Protein AF-A0A3B9X345-F1 (afdb_monomer_lite)

Foldseek 3Di:
DAAEEEEDDDPQSLVVVCCCVPPVVHHHQEYEYAPVPDDDQDDPNHGYDHPVCCCVVPPPVRYDYDYRDDPPVCVVVVVVVVVVVVD

Structure (mmCIF, N/CA/C/O backbone):
data_AF-A0A3B9X345-F1
#
_entry.id   AF-A0A3B9X345-F1
#
loop_
_atom_site.group_PDB
_atom_site.id
_atom_site.type_symbol
_atom_site.label_atom_id
_atom_site.label_alt_id
_atom_site.label_comp_id
_atom_site.label_asym_id
_atom_site.label_entity_id
_atom_site.label_seq_id
_atom_site.pdbx_PDB_ins_code
_atom_site.Cartn_x
_atom_site.Cartn_y
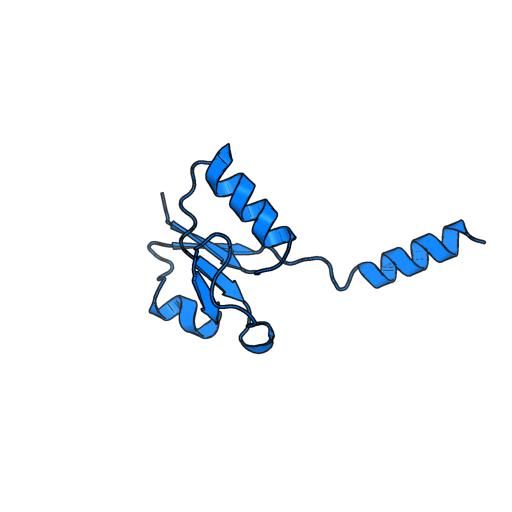_atom_site.Cartn_z
_atom_site.occupancy
_atom_site.B_iso_or_equiv
_atom_site.auth_seq_id
_atom_site.auth_comp_id
_atom_site.auth_asym_id
_atom_site.auth_atom_id
_atom_site.pdbx_PDB_model_num
ATOM 1 N N . MET A 1 1 ? -13.965 8.911 10.537 1.00 77.25 1 MET A N 1
ATOM 2 C CA . MET A 1 1 ? -12.672 8.760 9.834 1.00 77.25 1 MET A CA 1
ATOM 3 C C . MET A 1 1 ? -12.823 7.544 8.934 1.00 77.25 1 MET A C 1
ATOM 5 O O . MET A 1 1 ? -13.427 6.590 9.405 1.00 77.25 1 MET A O 1
ATOM 9 N N . ARG A 1 2 ? -12.417 7.608 7.662 1.00 90.12 2 ARG A N 1
ATOM 10 C CA . ARG A 1 2 ? -12.610 6.506 6.704 1.00 90.12 2 ARG A CA 1
ATOM 11 C C . ARG A 1 2 ? -11.431 5.538 6.738 1.00 90.12 2 ARG A C 1
ATOM 13 O O . ARG A 1 2 ? -10.285 5.971 6.926 1.00 90.12 2 ARG A O 1
ATOM 20 N N . ASP A 1 3 ? -11.735 4.260 6.550 1.00 95.69 3 ASP A N 1
ATOM 21 C CA . ASP A 1 3 ? -10.732 3.205 6.448 1.00 95.69 3 ASP A CA 1
ATOM 22 C C . ASP A 1 3 ? -9.876 3.421 5.198 1.00 95.69 3 ASP A C 1
ATOM 24 O O . ASP A 1 3 ? -10.351 3.917 4.173 1.00 95.69 3 ASP A O 1
ATOM 28 N N . LEU A 1 4 ? -8.585 3.121 5.313 1.00 96.88 4 LEU A N 1
ATOM 29 C CA . LEU A 1 4 ? -7.598 3.436 4.293 1.00 96.88 4 LEU A CA 1
ATOM 30 C C . LEU A 1 4 ? -7.184 2.184 3.528 1.00 96.88 4 LEU A C 1
ATOM 32 O O . LEU A 1 4 ? -6.847 1.153 4.107 1.00 96.88 4 LEU A O 1
ATOM 36 N N . ILE A 1 5 ? -7.126 2.327 2.215 1.00 97.06 5 ILE A N 1
ATOM 37 C CA . ILE A 1 5 ? -6.553 1.355 1.298 1.00 97.06 5 ILE A CA 1
ATOM 38 C C . ILE A 1 5 ? -5.287 1.972 0.713 1.00 97.06 5 ILE A C 1
ATOM 40 O O . ILE A 1 5 ? -5.271 3.150 0.348 1.00 97.06 5 ILE A O 1
ATOM 44 N N . ILE A 1 6 ? -4.215 1.196 0.602 1.00 97.25 6 ILE A N 1
ATOM 45 C CA . ILE A 1 6 ? -2.975 1.657 -0.028 1.00 97.25 6 ILE A CA 1
ATOM 46 C C . ILE A 1 6 ? -2.849 1.020 -1.410 1.00 97.25 6 ILE A C 1
ATOM 48 O O . ILE A 1 6 ? -2.742 -0.195 -1.536 1.00 97.25 6 ILE A O 1
ATOM 52 N N . PHE A 1 7 ? -2.839 1.834 -2.462 1.00 96.12 7 PHE A N 1
ATOM 53 C CA . PHE A 1 7 ? -2.522 1.374 -3.809 1.00 96.12 7 PHE A CA 1
ATOM 54 C C . PHE A 1 7 ? -1.004 1.245 -3.964 1.00 96.12 7 PHE A C 1
ATOM 56 O O . PHE A 1 7 ? -0.264 2.215 -3.817 1.00 96.12 7 PHE A O 1
ATOM 63 N N . GLY A 1 8 ? -0.541 0.046 -4.287 1.00 94.12 8 GLY A N 1
ATOM 64 C CA . GLY A 1 8 ? 0.850 -0.374 -4.264 1.00 94.12 8 GLY A CA 1
ATOM 65 C C . GLY A 1 8 ? 1.078 -1.431 -3.187 1.00 94.12 8 GLY A C 1
ATOM 66 O O . GLY A 1 8 ? 0.526 -1.360 -2.100 1.00 94.12 8 GLY A O 1
ATOM 67 N N . ALA A 1 9 ? 1.940 -2.404 -3.475 1.00 94.06 9 ALA A N 1
ATOM 68 C CA . ALA A 1 9 ? 2.338 -3.444 -2.521 1.00 94.06 9 ALA A CA 1
ATOM 69 C C . ALA A 1 9 ? 3.867 -3.617 -2.473 1.00 94.06 9 ALA A C 1
ATOM 71 O O . ALA A 1 9 ? 4.360 -4.715 -2.229 1.00 94.06 9 ALA A O 1
ATOM 72 N N . GLY A 1 10 ? 4.623 -2.555 -2.775 1.00 91.06 10 GLY A N 1
ATOM 73 C CA . GLY A 1 10 ? 6.089 -2.526 -2.690 1.00 91.06 10 GLY A CA 1
ATOM 74 C C . GLY A 1 10 ? 6.594 -1.700 -1.504 1.00 91.06 10 GLY A C 1
ATOM 75 O O . GLY A 1 10 ? 5.804 -1.206 -0.709 1.00 91.06 10 GLY A O 1
ATOM 76 N N . GLU A 1 11 ? 7.905 -1.477 -1.433 1.00 91.06 11 GLU A N 1
ATOM 77 C CA . GLU A 1 11 ? 8.575 -0.793 -0.309 1.00 91.06 11 GLU A CA 1
ATOM 78 C C . GLU A 1 11 ? 7.959 0.572 0.048 1.00 91.06 11 GLU A C 1
ATOM 80 O O . GLU A 1 11 ? 7.784 0.895 1.217 1.00 91.06 11 GLU A O 1
ATOM 85 N N . ILE A 1 12 ? 7.557 1.367 -0.952 1.00 92.62 12 ILE A N 1
ATOM 86 C CA . ILE A 1 12 ? 6.912 2.671 -0.713 1.00 92.62 12 ILE A CA 1
ATOM 87 C C . ILE A 1 12 ? 5.546 2.510 -0.031 1.00 92.62 12 ILE A C 1
ATOM 89 O O . ILE A 1 12 ? 5.200 3.299 0.847 1.00 92.62 12 ILE A O 1
ATOM 93 N N . ALA A 1 13 ? 4.785 1.478 -0.398 1.00 95.00 13 ALA A N 1
ATOM 94 C CA . ALA A 1 13 ? 3.510 1.162 0.236 1.00 95.00 13 ALA A CA 1
ATOM 95 C C . ALA A 1 13 ? 3.703 0.643 1.665 1.00 95.00 13 ALA A C 1
ATOM 97 O O . ALA A 1 13 ? 2.929 0.992 2.554 1.00 95.00 13 ALA A O 1
ATOM 98 N N . GLU A 1 14 ? 4.764 -0.128 1.909 1.00 93.88 14 GLU A N 1
ATOM 99 C CA . GLU A 1 14 ? 5.118 -0.604 3.247 1.00 93.88 14 GLU A CA 1
ATOM 100 C C . GLU A 1 14 ? 5.494 0.554 4.183 1.00 93.88 14 GLU A C 1
ATOM 102 O O . GLU A 1 14 ? 5.012 0.625 5.315 1.00 93.88 14 GLU A O 1
ATOM 107 N N . VAL A 1 15 ? 6.277 1.517 3.686 1.00 94.38 15 VAL A N 1
ATOM 108 C CA . VAL A 1 15 ? 6.599 2.752 4.417 1.00 94.38 15 VAL A CA 1
ATOM 109 C C . VAL A 1 15 ? 5.336 3.573 4.682 1.00 94.38 15 VAL A C 1
ATOM 111 O O . VAL A 1 15 ? 5.124 4.020 5.809 1.00 94.38 15 VAL A O 1
ATOM 114 N N . ALA A 1 16 ? 4.464 3.739 3.683 1.00 95.44 16 ALA A N 1
ATOM 115 C CA . ALA A 1 16 ? 3.196 4.444 3.862 1.00 95.44 16 ALA A CA 1
ATOM 116 C C . ALA A 1 16 ? 2.325 3.780 4.942 1.00 95.44 16 ALA A C 1
ATOM 118 O O . ALA A 1 16 ? 1.820 4.468 5.828 1.00 95.44 16 ALA A O 1
ATOM 119 N N . HIS A 1 17 ? 2.208 2.450 4.928 1.00 96.25 17 HIS A N 1
ATOM 120 C CA . HIS A 1 17 ? 1.487 1.692 5.950 1.00 96.25 17 HIS A CA 1
ATOM 121 C C . HIS A 1 17 ? 2.042 1.944 7.352 1.00 96.25 17 HIS A C 1
ATOM 123 O O . HIS A 1 17 ? 1.275 2.203 8.280 1.00 96.25 17 HIS A O 1
ATOM 129 N N . TYR A 1 18 ? 3.367 1.917 7.514 1.00 94.56 18 TYR A N 1
ATOM 130 C CA . TYR A 1 18 ? 4.003 2.230 8.792 1.00 94.56 18 TYR A CA 1
ATOM 131 C C . TYR A 1 18 ? 3.630 3.638 9.280 1.00 94.56 18 TYR A C 1
ATOM 133 O O . TYR A 1 18 ? 3.135 3.785 10.394 1.00 94.56 18 TYR A O 1
ATOM 141 N N . TYR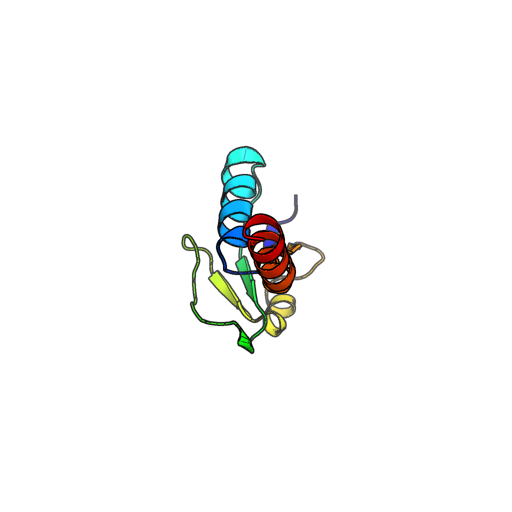 A 1 19 ? 3.773 4.667 8.439 1.00 95.19 19 TYR A N 1
ATOM 142 C CA . TYR A 1 19 ? 3.413 6.039 8.818 1.00 95.19 19 TYR A CA 1
ATOM 143 C C . TYR A 1 19 ? 1.932 6.186 9.177 1.00 95.19 19 TYR A C 1
ATOM 145 O O . TYR A 1 19 ? 1.593 6.844 10.163 1.00 95.19 19 TYR A O 1
ATOM 153 N N . PHE A 1 20 ? 1.040 5.570 8.402 1.00 95.38 20 PHE A N 1
ATOM 154 C CA . PHE A 1 20 ? -0.393 5.669 8.645 1.00 95.38 20 PHE A CA 1
ATOM 155 C C . PHE A 1 20 ? -0.815 4.975 9.938 1.00 95.38 20 PHE A C 1
ATOM 157 O O . PHE A 1 20 ? -1.549 5.570 10.727 1.00 95.38 20 PHE A O 1
ATOM 164 N N . THR A 1 21 ? -0.318 3.764 10.179 1.00 93.25 21 THR A N 1
ATOM 1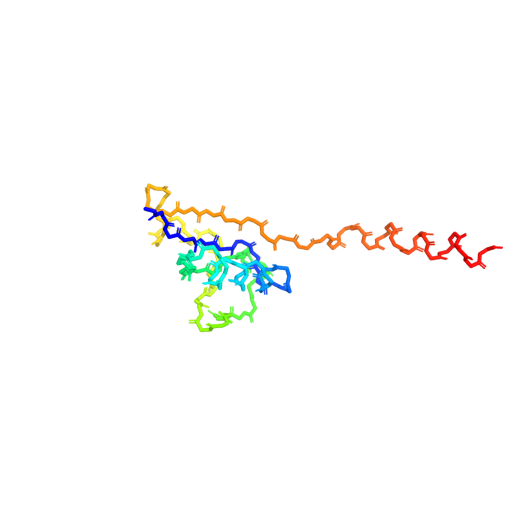65 C CA . THR A 1 21 ? -0.690 2.979 11.363 1.00 93.25 21 THR A CA 1
ATOM 166 C C . THR A 1 21 ? -0.018 3.475 12.641 1.00 93.25 21 THR A C 1
ATOM 168 O O . THR A 1 21 ? -0.679 3.547 13.672 1.00 93.25 21 THR A O 1
ATOM 171 N N . GLN A 1 22 ? 1.262 3.857 12.592 1.00 91.12 22 GLN A N 1
ATOM 172 C CA . GLN A 1 22 ? 2.023 4.227 13.791 1.00 91.12 22 GLN A CA 1
ATOM 173 C C . GLN A 1 22 ? 1.904 5.710 14.148 1.00 91.12 22 GLN A C 1
ATOM 175 O O . GLN A 1 22 ? 1.776 6.050 15.320 1.00 91.12 22 GLN A O 1
ATOM 180 N N . ASN A 1 23 ? 1.936 6.605 13.156 1.00 85.62 23 ASN A N 1
ATOM 181 C CA . ASN A 1 23 ? 2.037 8.044 13.413 1.00 85.62 23 ASN A CA 1
ATOM 182 C C . ASN A 1 23 ? 0.710 8.779 13.209 1.00 85.62 23 ASN A C 1
ATOM 184 O O . ASN A 1 23 ? 0.422 9.726 13.936 1.00 85.62 23 ASN A O 1
ATOM 188 N N . ALA A 1 24 ? -0.085 8.377 12.215 1.00 85.12 24 ALA A N 1
ATOM 189 C CA . ALA A 1 24 ? -1.332 9.064 11.876 1.00 85.12 24 ALA A CA 1
ATOM 190 C C . ALA A 1 24 ? -2.585 8.431 12.507 1.00 8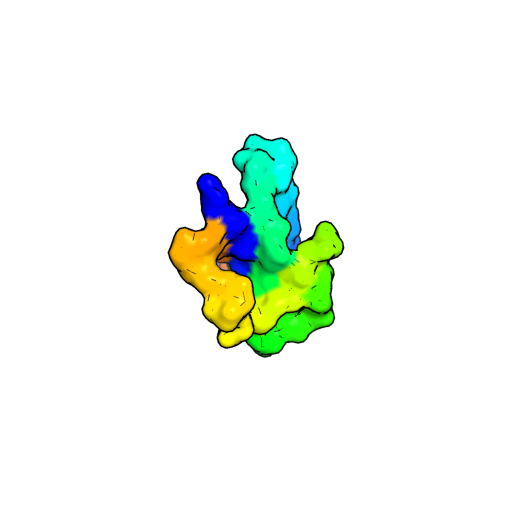5.12 24 ALA A C 1
ATOM 192 O O . ALA A 1 24 ? -3.674 8.984 12.357 1.00 85.12 24 ALA A O 1
ATOM 193 N N . GLY A 1 25 ? -2.458 7.274 13.172 1.00 90.06 25 GLY A N 1
ATOM 194 C CA . GLY A 1 25 ? -3.580 6.561 13.794 1.00 90.06 25 GLY A CA 1
ATOM 195 C C . GLY A 1 25 ? -4.663 6.118 12.802 1.00 90.06 25 GLY A C 1
ATOM 196 O O . GLY A 1 25 ? -5.839 6.052 13.156 1.00 90.06 25 GLY A O 1
ATOM 197 N N . ARG A 1 26 ? -4.296 5.871 11.539 1.00 94.75 26 ARG A N 1
ATOM 198 C CA . ARG A 1 26 ? -5.214 5.451 10.472 1.00 94.75 26 ARG A CA 1
ATOM 199 C C . ARG A 1 26 ? -5.344 3.930 10.447 1.00 94.75 26 ARG A C 1
ATOM 201 O O . ARG A 1 26 ? -4.355 3.215 10.590 1.00 94.75 26 ARG A O 1
ATOM 208 N N . ASN A 1 27 ? -6.557 3.451 10.185 1.00 95.38 27 ASN A N 1
ATOM 209 C CA . ASN A 1 27 ? -6.832 2.034 9.978 1.00 95.38 27 ASN A CA 1
ATOM 210 C C . ASN A 1 27 ? -6.581 1.661 8.510 1.00 95.38 27 ASN A C 1
ATOM 212 O O . ASN A 1 27 ? -7.339 2.086 7.637 1.00 95.38 27 ASN A O 1
ATOM 216 N N . VAL A 1 28 ? -5.507 0.917 8.231 1.00 96.44 28 VAL A N 1
ATOM 217 C CA . VAL A 1 28 ? -5.217 0.410 6.881 1.00 96.44 28 VAL A CA 1
ATOM 218 C C . VAL A 1 28 ? -5.817 -0.984 6.741 1.00 96.44 28 VAL A C 1
ATOM 220 O O . VAL A 1 28 ? -5.351 -1.923 7.379 1.00 96.44 28 VAL A O 1
ATOM 223 N N . VAL A 1 29 ? -6.850 -1.114 5.910 1.00 96.50 29 VAL A N 1
ATOM 224 C CA . VAL A 1 29 ? -7.658 -2.343 5.805 1.00 96.50 29 VAL A CA 1
ATOM 225 C C . VAL A 1 29 ? -7.286 -3.220 4.617 1.00 96.50 29 VAL A C 1
ATOM 227 O O . VAL A 1 29 ? -7.533 -4.423 4.647 1.00 96.50 29 VAL A O 1
ATOM 230 N N . ALA A 1 30 ? -6.670 -2.638 3.588 1.00 97.06 30 ALA A N 1
ATOM 231 C CA . ALA A 1 30 ? -6.242 -3.361 2.401 1.00 97.06 30 ALA A CA 1
ATOM 232 C C . ALA A 1 30 ? -5.076 -2.657 1.696 1.00 97.06 30 ALA A C 1
ATOM 234 O O . ALA A 1 30 ? -4.910 -1.436 1.757 1.00 97.06 30 ALA A O 1
ATOM 235 N N . PHE A 1 31 ? -4.301 -3.441 0.963 1.00 97.12 31 PHE A N 1
ATOM 236 C CA . PHE A 1 31 ? -3.475 -2.967 -0.135 1.00 97.12 31 PHE A CA 1
ATOM 237 C C . PHE A 1 31 ? -4.145 -3.352 -1.451 1.00 97.12 31 PHE A C 1
ATOM 239 O O . PHE A 1 31 ? -4.820 -4.374 -1.524 1.00 97.12 31 PHE A O 1
ATOM 246 N N . CYS A 1 32 ? -3.928 -2.587 -2.512 1.00 96.44 32 CYS A N 1
ATOM 247 C CA . CYS A 1 32 ? -4.373 -2.980 -3.844 1.00 96.44 32 CYS A CA 1
ATOM 248 C C . CYS A 1 32 ? -3.305 -2.728 -4.899 1.00 96.44 32 CYS A C 1
ATOM 250 O O . CYS A 1 32 ? -2.444 -1.868 -4.736 1.00 96.44 32 CYS A O 1
ATOM 252 N N . VAL A 1 33 ? -3.329 -3.505 -5.972 1.00 95.06 33 VAL A N 1
ATOM 253 C CA . VAL A 1 33 ? -2.440 -3.354 -7.131 1.00 95.06 33 VAL A CA 1
ATOM 254 C C . VAL A 1 33 ? -3.216 -3.697 -8.393 1.00 95.06 33 VAL A C 1
ATOM 256 O O . VAL A 1 33 ? -4.212 -4.416 -8.320 1.00 95.06 33 VAL A O 1
ATOM 259 N N . ASP A 1 34 ? -2.760 -3.232 -9.554 1.00 93.81 34 ASP A N 1
ATOM 260 C CA . ASP A 1 34 ? -3.301 -3.756 -10.810 1.00 93.81 34 ASP A CA 1
ATOM 261 C C . ASP A 1 34 ? -3.086 -5.274 -10.868 1.00 93.81 34 ASP A C 1
ATOM 263 O O . ASP A 1 34 ? -2.063 -5.782 -10.393 1.00 93.81 34 ASP A O 1
ATOM 267 N N . ALA A 1 35 ? -4.038 -5.999 -11.462 1.00 92.38 35 ALA A N 1
ATOM 268 C CA . ALA A 1 35 ? -4.023 -7.461 -11.512 1.00 92.38 35 ALA A CA 1
ATOM 269 C C . ALA A 1 35 ? -2.706 -8.030 -12.083 1.00 92.38 35 ALA A C 1
ATOM 271 O O . ALA A 1 35 ? -2.213 -9.052 -11.612 1.00 92.38 35 ALA A O 1
ATOM 272 N N . GLU A 1 36 ? -2.071 -7.331 -13.031 1.00 92.00 36 GLU A N 1
ATOM 273 C CA . GLU A 1 36 ? -0.768 -7.713 -13.604 1.00 92.00 36 GLU A CA 1
ATOM 274 C C . GLU A 1 36 ? 0.406 -7.659 -12.602 1.00 92.00 36 GLU A C 1
ATOM 276 O O . GLU A 1 36 ? 1.433 -8.317 -12.789 1.00 92.00 36 GLU A O 1
ATOM 281 N N . PHE A 1 37 ? 0.268 -6.887 -11.522 1.00 89.69 37 PHE A N 1
ATOM 282 C CA . PHE A 1 37 ? 1.261 -6.748 -10.456 1.00 89.69 37 PHE A CA 1
ATOM 283 C C . PHE A 1 37 ? 0.892 -7.530 -9.188 1.00 89.69 37 PHE A C 1
ATOM 285 O O . PHE A 1 37 ? 1.647 -7.479 -8.210 1.00 89.69 37 PHE A O 1
ATOM 292 N N . TYR A 1 38 ? -0.217 -8.276 -9.198 1.00 91.75 38 TYR A N 1
ATOM 293 C CA . TYR A 1 38 ? -0.635 -9.131 -8.093 1.00 91.75 38 TYR A CA 1
ATOM 294 C C . TYR A 1 38 ? 0.310 -10.327 -7.937 1.00 91.75 38 TYR A C 1
ATOM 296 O O . TYR A 1 38 ? 0.462 -11.146 -8.840 1.00 91.75 38 TYR A O 1
ATOM 304 N N . LYS A 1 39 ? 1.003 -10.408 -6.797 1.00 91.62 39 LYS A N 1
ATOM 305 C CA . LYS A 1 39 ? 2.040 -11.435 -6.553 1.00 91.62 39 LYS A CA 1
ATOM 306 C C . LYS A 1 39 ? 1.963 -12.107 -5.188 1.00 91.62 39 LYS A C 1
ATOM 308 O O . LYS A 1 39 ? 2.665 -13.088 -4.962 1.00 91.62 39 LYS A O 1
ATOM 313 N N . ARG A 1 40 ? 1.205 -11.533 -4.258 1.00 92.62 40 ARG A N 1
ATOM 314 C CA . ARG A 1 40 ? 1.079 -12.002 -2.879 1.00 92.62 40 ARG A CA 1
ATOM 315 C C . ARG A 1 40 ? -0.254 -11.552 -2.316 1.00 92.62 40 ARG A C 1
ATOM 317 O O . ARG A 1 40 ? -0.685 -10.447 -2.631 1.00 92.62 40 ARG A O 1
ATOM 324 N N . ASP A 1 41 ? -0.805 -12.354 -1.417 1.00 94.62 41 ASP A N 1
ATOM 325 C CA . ASP A 1 41 ? -2.146 -12.122 -0.876 1.00 94.62 41 ASP A CA 1
ATOM 326 C C . ASP A 1 41 ? -2.149 -11.192 0.342 1.00 94.62 41 ASP A C 1
ATOM 328 O O . ASP A 1 41 ? -3.204 -10.706 0.741 1.00 94.62 41 ASP A O 1
ATOM 332 N N . LYS A 1 42 ? -0.989 -10.965 0.981 1.00 94.62 42 LYS A N 1
ATOM 333 C CA . LYS A 1 42 ? -0.882 -10.158 2.208 1.00 94.62 42 LYS A CA 1
ATOM 334 C C . LYS A 1 42 ? 0.413 -9.353 2.317 1.00 94.62 42 LYS A C 1
ATOM 336 O O . LYS A 1 42 ? 1.480 -9.799 1.891 1.00 94.62 42 LYS A O 1
ATOM 341 N N . VAL A 1 43 ? 0.320 -8.205 2.990 1.00 93.38 43 VAL A N 1
ATOM 342 C CA . VAL A 1 43 ? 1.434 -7.362 3.464 1.00 93.38 43 VAL A CA 1
ATOM 343 C C . VAL A 1 43 ? 1.152 -6.986 4.914 1.00 93.38 43 VAL A C 1
ATOM 345 O O . VAL A 1 43 ? 0.072 -6.496 5.206 1.00 93.38 43 VAL A O 1
ATOM 348 N N . PHE A 1 44 ? 2.076 -7.248 5.844 1.00 91.75 44 PHE A N 1
ATOM 349 C CA . PHE A 1 44 ? 1.864 -7.001 7.285 1.00 91.75 44 PHE A CA 1
ATOM 350 C C . PHE A 1 44 ? 0.541 -7.568 7.838 1.00 91.75 44 PHE A C 1
ATOM 352 O O . PHE A 1 44 ? -0.103 -6.959 8.685 1.00 91.75 44 PHE A O 1
ATOM 359 N N . ASN A 1 45 ? 0.135 -8.747 7.350 1.00 92.38 45 ASN A N 1
ATOM 360 C CA . ASN A 1 45 ? -1.141 -9.404 7.665 1.00 92.38 45 ASN A CA 1
ATOM 361 C C . ASN A 1 45 ? -2.413 -8.672 7.170 1.00 92.38 45 ASN A C 1
ATOM 363 O O . ASN A 1 45 ? -3.521 -9.129 7.438 1.00 92.38 45 ASN A O 1
ATOM 367 N N . VAL A 1 46 ? -2.259 -7.601 6.393 1.00 95.12 46 VAL A N 1
ATOM 368 C CA . VAL A 1 46 ? -3.328 -6.889 5.681 1.00 95.12 46 VAL A CA 1
ATOM 369 C C . VAL A 1 46 ? -3.477 -7.493 4.277 1.00 95.12 46 VAL A C 1
ATOM 371 O O . VAL A 1 46 ? -2.453 -7.770 3.641 1.00 95.12 46 VAL A O 1
ATOM 374 N N . PRO A 1 47 ? -4.703 -7.737 3.779 1.00 96.50 47 PRO A N 1
ATOM 375 C CA . PRO A 1 47 ? -4.918 -8.328 2.461 1.00 96.50 47 PRO A CA 1
ATOM 376 C C . PRO A 1 47 ? -4.413 -7.428 1.331 1.00 96.50 47 PRO A C 1
ATOM 378 O O . PRO A 1 47 ? -4.482 -6.203 1.413 1.00 96.50 47 PRO A O 1
ATOM 381 N N . VAL A 1 48 ? -3.935 -8.052 0.258 1.00 96.75 48 VAL A N 1
ATOM 382 C CA . VAL A 1 48 ? -3.726 -7.422 -1.045 1.00 96.75 48 VAL A CA 1
ATOM 383 C C . VAL A 1 48 ? -4.837 -7.902 -1.962 1.00 96.75 48 VAL A C 1
ATOM 385 O O . VAL A 1 48 ? -5.082 -9.107 -2.044 1.00 96.75 48 VAL A O 1
ATOM 388 N N . ILE A 1 49 ? -5.462 -6.977 -2.680 1.00 95.38 49 ILE A N 1
ATOM 389 C CA . ILE A 1 49 ? -6.532 -7.268 -3.639 1.00 95.38 49 ILE A CA 1
ATOM 390 C C . ILE A 1 49 ? -6.235 -6.661 -5.016 1.00 95.38 49 ILE A C 1
ATOM 392 O O . ILE A 1 49 ? -5.589 -5.608 -5.102 1.00 95.38 49 ILE A O 1
ATOM 396 N N . PRO A 1 50 ? -6.689 -7.293 -6.106 1.00 95.88 50 PRO A N 1
ATOM 397 C CA . PRO A 1 50 ? -6.709 -6.665 -7.421 1.00 95.88 50 PRO A CA 1
ATOM 398 C C . PRO A 1 50 ? -7.539 -5.371 -7.410 1.00 95.88 50 PRO A C 1
ATOM 400 O O . PRO A 1 50 ? -8.599 -5.301 -6.788 1.00 95.88 50 PRO A O 1
ATOM 403 N N . PHE A 1 51 ? -7.056 -4.318 -8.073 1.00 93.56 51 PHE A N 1
ATOM 404 C CA . PHE A 1 51 ? -7.703 -3.000 -8.056 1.00 93.56 51 PHE A CA 1
ATOM 405 C C . PHE A 1 51 ? -9.136 -3.011 -8.619 1.00 93.56 51 PHE A C 1
ATOM 407 O O . PHE A 1 51 ? -10.002 -2.279 -8.145 1.00 93.56 51 PHE A O 1
ATOM 414 N N . ASP A 1 52 ? -9.406 -3.875 -9.591 1.00 91.94 52 ASP A N 1
ATOM 415 C CA . ASP A 1 52 ? -10.723 -4.102 -10.189 1.00 91.94 52 ASP A CA 1
ATOM 416 C C . ASP A 1 52 ? -11.736 -4.744 -9.225 1.00 91.94 52 ASP A C 1
ATOM 418 O O . ASP A 1 52 ? -12.947 -4.621 -9.423 1.00 91.94 52 ASP A O 1
ATOM 422 N N . GLU A 1 53 ? -11.265 -5.367 -8.145 1.00 91.12 53 GLU A N 1
ATOM 423 C CA . GLU A 1 53 ? -12.105 -5.929 -7.084 1.00 91.12 53 GLU A CA 1
ATOM 424 C C . GLU A 1 53 ? -12.337 -4.942 -5.928 1.00 91.12 53 GLU A C 1
ATOM 426 O O . GLU A 1 53 ? -13.322 -5.070 -5.203 1.00 91.12 53 GLU A O 1
ATOM 431 N N . VAL A 1 54 ? -11.515 -3.889 -5.807 1.00 91.19 54 VAL A N 1
ATOM 432 C CA . VAL A 1 54 ? -11.581 -2.911 -4.701 1.00 91.19 54 VAL A CA 1
ATOM 433 C C . VAL A 1 54 ? -12.966 -2.292 -4.561 1.00 91.19 54 VAL A C 1
ATOM 435 O O . VAL A 1 54 ? -13.481 -2.209 -3.455 1.00 91.19 54 VAL A O 1
ATOM 438 N N . GLN A 1 55 ? -13.598 -1.872 -5.660 1.00 84.94 55 GLN A N 1
ATOM 439 C CA . GLN A 1 55 ? -14.901 -1.198 -5.583 1.00 84.94 55 GLN A CA 1
ATOM 440 C C . GLN A 1 55 ? -16.032 -2.104 -5.084 1.00 84.94 55 GLN A C 1
ATOM 442 O O . GLN A 1 55 ? -17.046 -1.591 -4.616 1.00 84.94 55 GLN A O 1
ATOM 447 N N . LYS A 1 56 ? -15.882 -3.431 -5.192 1.00 89.06 56 LYS A N 1
ATOM 448 C CA . LYS A 1 56 ? -16.896 -4.385 -4.726 1.00 89.06 56 LYS A CA 1
ATOM 449 C C . LYS A 1 56 ? -16.876 -4.504 -3.206 1.00 89.06 56 LYS A C 1
ATOM 451 O O . LYS A 1 56 ? -17.934 -4.471 -2.585 1.00 89.06 56 LYS A O 1
ATOM 456 N N . ASP A 1 57 ? -15.678 -4.591 -2.637 1.00 88.75 57 ASP A N 1
ATOM 457 C CA . ASP A 1 57 ? -15.486 -4.860 -1.210 1.00 88.75 57 ASP A CA 1
ATOM 458 C C . ASP A 1 57 ? -15.273 -3.576 -0.388 1.00 88.75 57 ASP A C 1
ATOM 460 O O . ASP A 1 57 ? -15.530 -3.553 0.816 1.00 88.75 57 ASP A O 1
ATOM 464 N N . PHE A 1 58 ? -14.851 -2.483 -1.035 1.00 92.12 58 PHE A N 1
ATOM 465 C CA . PHE A 1 58 ? -14.460 -1.233 -0.386 1.00 92.12 58 PHE A CA 1
ATOM 466 C C . PHE A 1 58 ? -15.076 0.001 -1.077 1.00 92.12 58 PHE A C 1
ATOM 468 O O . PHE A 1 58 ? -14.430 0.666 -1.895 1.00 92.12 58 PHE A O 1
ATOM 475 N N . PRO A 1 59 ? -16.335 0.347 -0.751 1.00 91.25 59 PRO A N 1
ATOM 476 C CA . PRO A 1 59 ? -17.037 1.460 -1.383 1.00 91.25 59 PRO A CA 1
ATOM 477 C C . PRO A 1 59 ? -16.457 2.837 -0.977 1.00 91.25 59 PRO A C 1
ATOM 479 O O . PRO A 1 59 ? -16.046 3.024 0.178 1.00 91.25 59 PRO A O 1
ATOM 482 N N . PRO A 1 60 ? -16.426 3.826 -1.895 1.00 89.12 60 PRO A N 1
ATOM 483 C CA . PRO A 1 60 ? -15.772 5.130 -1.694 1.00 89.12 60 PRO A CA 1
ATOM 484 C C . PRO A 1 60 ? -16.458 6.034 -0.654 1.00 89.12 60 PRO A C 1
ATOM 486 O O . PRO A 1 60 ? -15.890 7.029 -0.198 1.00 89.12 60 PRO A O 1
ATOM 489 N N . GLU A 1 61 ? -17.688 5.717 -0.255 1.00 91.88 61 GLU A N 1
ATOM 490 C CA . GLU A 1 61 ? -18.424 6.432 0.787 1.00 91.88 61 GLU A CA 1
ATOM 491 C C . GLU A 1 61 ? -17.832 6.178 2.181 1.00 91.88 61 GLU A C 1
ATOM 493 O O . GLU A 1 61 ? -17.901 7.056 3.052 1.00 91.88 61 GLU A O 1
ATOM 498 N N . THR A 1 62 ? -17.233 5.000 2.389 1.00 92.38 62 THR A N 1
ATOM 499 C CA . THR A 1 62 ? -16.676 4.551 3.676 1.00 92.38 62 THR A CA 1
ATOM 500 C C . THR A 1 62 ? -15.159 4.361 3.655 1.00 92.38 62 THR A C 1
ATOM 502 O O . THR A 1 62 ? -14.553 4.349 4.728 1.00 92.38 62 THR A O 1
ATOM 505 N N . HIS A 1 63 ? -14.540 4.317 2.471 1.00 95.50 63 HIS A N 1
ATOM 506 C CA . HIS A 1 63 ? -13.103 4.097 2.298 1.00 95.50 63 HIS A CA 1
ATOM 507 C C . HIS A 1 63 ? -12.407 5.236 1.551 1.00 95.50 63 HIS A C 1
ATOM 509 O O . HIS A 1 63 ? -13.003 5.961 0.755 1.00 95.50 63 HIS A O 1
ATOM 515 N N . GLU A 1 64 ? -11.112 5.381 1.807 1.00 95.00 64 GLU A N 1
ATOM 516 C CA . GLU A 1 64 ? -10.205 6.266 1.077 1.00 95.00 64 GLU A CA 1
ATOM 517 C C . GLU A 1 64 ? -9.036 5.456 0.513 1.00 95.00 64 GLU A C 1
ATOM 519 O O . GLU A 1 64 ? -8.638 4.443 1.087 1.00 95.00 64 GLU A O 1
ATOM 524 N N . ILE A 1 65 ? -8.453 5.919 -0.595 1.00 95.31 65 ILE A N 1
ATOM 525 C CA . ILE A 1 65 ? -7.280 5.292 -1.213 1.00 95.31 65 ILE A CA 1
ATOM 526 C C . ILE A 1 65 ? -6.098 6.260 -1.170 1.00 95.31 65 ILE A C 1
ATOM 528 O O . ILE A 1 65 ? -6.209 7.411 -1.593 1.00 95.31 65 ILE A O 1
ATOM 532 N N . PHE A 1 66 ? -4.946 5.772 -0.715 1.00 95.69 66 PHE A N 1
ATOM 533 C CA . PHE A 1 66 ? -3.655 6.440 -0.855 1.00 95.69 66 PHE A CA 1
ATOM 534 C C . PHE A 1 66 ? -2.799 5.731 -1.907 1.00 95.69 66 PHE A C 1
ATOM 536 O O . PHE A 1 66 ? -2.587 4.526 -1.821 1.00 95.69 66 PHE A O 1
ATOM 543 N N . VAL A 1 67 ? -2.265 6.470 -2.882 1.00 94.62 67 VAL A N 1
ATOM 544 C CA . VAL A 1 67 ? -1.479 5.892 -3.983 1.00 94.62 67 VAL A CA 1
ATOM 545 C C . VAL A 1 67 ? 0.019 5.935 -3.678 1.00 94.62 67 VAL A C 1
ATOM 547 O O . VAL A 1 67 ? 0.665 6.974 -3.785 1.00 94.62 67 VAL A O 1
ATOM 550 N N . ALA A 1 68 ? 0.583 4.779 -3.329 1.00 92.31 68 ALA A N 1
ATOM 551 C CA . ALA A 1 68 ? 1.973 4.562 -2.937 1.00 92.31 68 ALA A CA 1
ATOM 552 C C . ALA A 1 68 ? 2.774 3.830 -4.032 1.00 92.31 68 ALA A C 1
ATOM 554 O O . ALA A 1 68 ? 3.267 2.712 -3.851 1.00 92.31 68 ALA A O 1
ATOM 555 N N . MET A 1 69 ? 2.925 4.467 -5.194 1.00 83.75 69 MET A N 1
ATOM 556 C CA . MET A 1 69 ? 3.711 3.911 -6.298 1.00 83.75 69 MET A CA 1
ATOM 557 C C . MET A 1 69 ? 5.163 4.380 -6.269 1.00 83.75 69 MET A C 1
ATOM 559 O O . MET A 1 69 ? 5.455 5.558 -6.073 1.00 83.75 69 MET A O 1
ATOM 563 N N . SER A 1 70 ? 6.092 3.453 -6.521 1.00 74.75 70 SER A N 1
ATOM 564 C CA . SER A 1 70 ? 7.499 3.806 -6.672 1.00 74.75 70 SE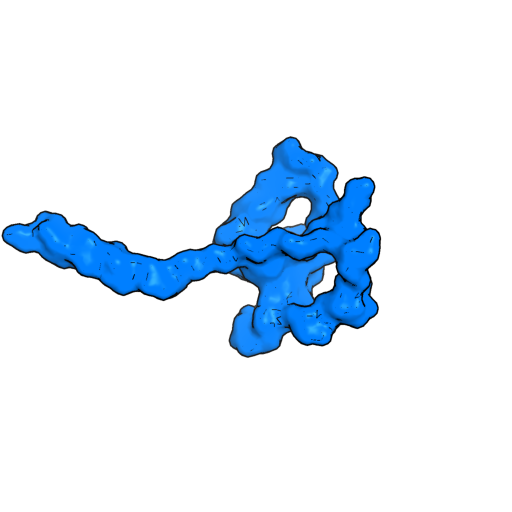R A CA 1
ATOM 565 C C . SER A 1 70 ? 7.779 4.423 -8.038 1.00 74.75 70 SER A C 1
ATOM 567 O O . SER A 1 70 ? 7.134 4.143 -9.049 1.00 74.75 70 SER A O 1
ATOM 569 N N . PHE A 1 71 ? 8.828 5.231 -8.089 1.00 68.69 71 PHE A N 1
ATOM 570 C CA . PHE A 1 71 ? 9.268 5.926 -9.287 1.00 68.69 71 PHE A CA 1
ATOM 571 C C . PHE A 1 71 ? 10.017 5.014 -10.270 1.00 68.69 71 PHE A C 1
ATOM 573 O O . PHE A 1 71 ? 11.048 5.413 -10.799 1.00 68.69 71 PHE A O 1
ATOM 580 N N . LYS A 1 72 ? 9.566 3.781 -10.536 1.00 61.19 72 LYS A N 1
ATOM 581 C CA . LYS A 1 72 ? 10.295 2.816 -11.392 1.00 61.19 72 LYS A CA 1
ATOM 582 C C . LYS A 1 72 ? 10.674 3.362 -12.784 1.00 61.19 72 LYS A C 1
ATOM 584 O O . LYS A 1 72 ? 11.622 2.868 -13.386 1.00 61.19 72 LYS A O 1
ATOM 589 N N . ARG A 1 73 ? 10.024 4.431 -13.267 1.00 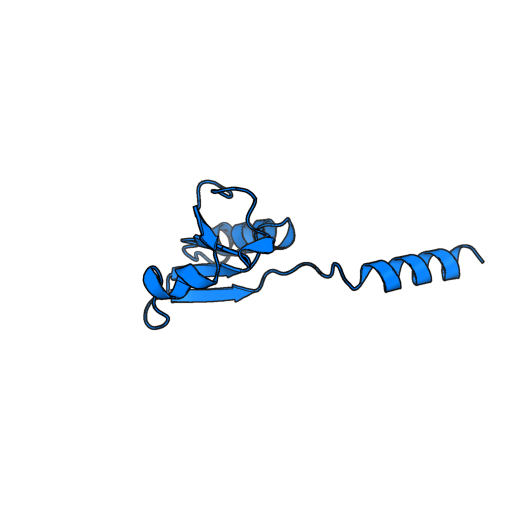57.53 73 ARG A N 1
ATOM 590 C CA . ARG A 1 73 ? 10.404 5.178 -14.486 1.00 57.53 73 ARG A CA 1
ATOM 591 C C . ARG A 1 73 ? 11.500 6.254 -14.302 1.00 57.53 73 ARG A C 1
ATOM 593 O O . ARG A 1 73 ? 12.095 6.665 -15.290 1.00 57.53 73 ARG A O 1
ATOM 600 N N . VAL A 1 74 ? 11.829 6.661 -13.075 1.00 57.56 74 VAL A N 1
ATOM 601 C CA . VAL A 1 74 ? 12.876 7.648 -12.716 1.00 57.56 74 VAL A CA 1
ATOM 602 C C . VAL A 1 74 ? 14.270 7.013 -12.606 1.00 57.56 74 VAL A C 1
ATOM 604 O O . VAL A 1 74 ? 15.271 7.717 -12.683 1.00 57.56 74 VAL A O 1
ATOM 607 N N . ASN A 1 75 ? 14.393 5.682 -12.536 1.00 62.53 75 ASN A N 1
ATOM 608 C CA . ASN A 1 75 ? 15.710 5.023 -12.543 1.00 62.53 75 ASN A CA 1
ATOM 609 C C . ASN A 1 75 ? 16.532 5.308 -13.813 1.00 62.53 75 ASN A C 1
ATOM 611 O O . ASN A 1 75 ? 17.754 5.370 -13.728 1.00 62.53 75 ASN A O 1
ATOM 615 N N . LYS A 1 76 ? 15.889 5.586 -14.958 1.00 64.19 76 LYS A N 1
ATOM 616 C CA . LYS A 1 76 ? 16.587 6.094 -16.154 1.00 64.19 76 LYS A CA 1
ATOM 617 C C . LYS A 1 76 ? 17.312 7.421 -15.885 1.00 64.19 76 LYS A C 1
ATOM 619 O O . LYS A 1 76 ? 18.445 7.589 -16.317 1.00 64.19 76 LYS A O 1
ATOM 624 N N . LEU A 1 77 ? 16.694 8.327 -15.124 1.00 65.31 77 LEU A N 1
ATOM 625 C CA . LEU A 1 77 ? 17.297 9.607 -14.734 1.00 65.31 77 LEU A CA 1
ATOM 626 C C . LEU A 1 77 ? 18.453 9.419 -13.742 1.00 65.31 77 LEU A C 1
ATOM 628 O O . LEU A 1 77 ? 19.422 10.166 -13.796 1.00 65.31 77 LEU A O 1
ATOM 632 N N . ARG A 1 78 ? 18.393 8.404 -12.867 1.00 69.12 78 ARG A N 1
ATOM 633 C CA . ARG A 1 78 ? 19.527 8.055 -11.991 1.00 69.12 78 ARG A CA 1
ATOM 634 C C . ARG A 1 78 ? 20.716 7.500 -12.762 1.00 69.12 78 ARG A C 1
ATOM 636 O O . ARG A 1 78 ? 21.832 7.886 -12.452 1.00 69.12 78 ARG A O 1
ATOM 643 N N . ILE A 1 79 ? 20.481 6.636 -13.750 1.00 76.94 79 ILE A N 1
ATOM 644 C CA . ILE A 1 79 ? 21.553 6.101 -14.606 1.00 76.94 79 ILE A CA 1
ATOM 645 C C . ILE A 1 79 ? 22.265 7.246 -15.323 1.00 76.94 79 ILE A C 1
ATOM 647 O O . ILE A 1 79 ? 23.487 7.317 -15.274 1.00 76.94 79 ILE A O 1
ATOM 651 N N . GLN A 1 80 ? 21.502 8.180 -15.901 1.00 75.06 80 GLN A N 1
ATOM 652 C CA . GLN A 1 80 ? 22.085 9.381 -16.494 1.00 75.06 80 GLN A CA 1
ATOM 653 C C . GLN A 1 80 ? 22.909 10.164 -15.466 1.00 75.06 80 GLN A C 1
ATOM 655 O O . GLN A 1 80 ? 24.037 10.537 -15.742 1.00 75.06 80 GLN A O 1
ATOM 660 N N . LYS A 1 81 ? 22.380 10.352 -14.252 1.00 79.06 81 LYS A N 1
ATOM 661 C CA . LYS A 1 81 ? 23.070 11.112 -13.207 1.00 79.06 81 LYS A CA 1
ATOM 662 C C . LYS A 1 81 ? 24.376 10.468 -12.738 1.00 79.06 81 LYS A C 1
ATOM 664 O O . LYS A 1 81 ? 25.291 11.197 -12.386 1.00 79.06 81 LYS A O 1
ATOM 669 N N . VAL A 1 82 ? 24.453 9.136 -12.706 1.00 82.44 82 VAL A N 1
ATOM 670 C CA . VAL A 1 82 ? 25.696 8.406 -12.407 1.00 82.44 82 VAL A CA 1
ATOM 671 C C . VAL A 1 82 ? 26.693 8.587 -13.548 1.00 82.44 82 VAL A C 1
ATOM 673 O O . VAL A 1 82 ? 27.823 8.983 -13.289 1.00 82.44 82 VAL A O 1
ATOM 676 N N . ALA A 1 83 ? 26.252 8.406 -14.796 1.00 87.19 83 ALA A N 1
ATOM 677 C CA . ALA A 1 83 ? 27.103 8.613 -15.965 1.00 87.19 83 ALA A CA 1
ATOM 678 C C . ALA A 1 83 ? 27.653 10.051 -16.049 1.00 87.19 83 ALA A C 1
ATOM 680 O O . ALA A 1 83 ? 28.813 10.235 -16.394 1.00 87.19 83 ALA A O 1
ATOM 681 N N . ASP A 1 84 ? 26.854 11.060 -15.680 1.00 82.56 84 ASP A N 1
ATOM 682 C CA . ASP A 1 84 ? 27.283 12.465 -15.621 1.00 82.56 84 ASP A CA 1
ATOM 683 C C . ASP A 1 84 ? 28.356 12.727 -14.541 1.00 82.56 84 ASP A C 1
ATOM 685 O O . ASP A 1 84 ? 29.095 13.699 -14.653 1.00 82.56 84 ASP A O 1
ATOM 689 N N . ILE A 1 85 ? 28.404 11.927 -13.467 1.00 82.31 85 ILE A N 1
ATOM 690 C CA . ILE A 1 85 ? 29.368 12.080 -12.357 1.00 82.31 85 ILE A CA 1
ATOM 691 C C . ILE A 1 85 ? 30.680 11.329 -12.639 1.00 82.31 85 ILE A C 1
ATOM 693 O O . ILE A 1 85 ? 31.722 11.710 -12.114 1.00 82.31 85 ILE A O 1
ATOM 697 N N . GLU A 1 86 ? 30.633 10.255 -13.428 1.00 79.19 86 GLU A N 1
ATOM 698 C CA . GLU A 1 86 ? 31.799 9.426 -13.772 1.00 79.19 86 GLU A CA 1
ATOM 699 C C . GLU A 1 86 ? 32.616 9.958 -14.969 1.00 79.19 86 GLU A C 1
ATOM 701 O O . GLU A 1 86 ? 33.683 9.412 -15.255 1.00 79.19 86 GLU A O 1
ATOM 706 N N . ALA A 1 87 ? 32.126 10.995 -15.660 1.00 61.66 87 ALA A N 1
ATOM 707 C CA . ALA A 1 87 ? 32.794 11.674 -16.778 1.00 61.66 87 ALA A CA 1
ATOM 708 C C . ALA A 1 87 ? 33.715 12.815 -16.311 1.00 61.66 87 ALA A C 1
ATOM 710 O O . ALA A 1 87 ? 34.796 12.970 -16.927 1.00 61.66 87 ALA A O 1
#

Sequence (87 aa):
MRDLIIFGAGEIAEVAHYYFTQNAGRNVVAFCVDAEFYKRDKVFNVPVIPFDEVQKDFPPETHEIFVAMSFKRVNKLRIQKVADIEA

Radius of gyration: 15.82 Å; chains: 1; bounding box: 51×25×31 Å

pLDDT: mean 88.56, std 10.19, range [57.53, 97.25]

Secondary structure (DSSP, 8-state):
--EEEEE--SHHHHHHHHIIIIIS---EEEEEE-GGG---SEETTEEEEEHHHHHHHS-TTTEEEEE----TTTHHHHHHHHHHHH-